Protein AF-A0A916VZV9-F1 (afdb_monomer_lite)

Radius of gyration: 23.31 Å; chains: 1; bounding box: 55×28×87 Å

Secondary structure (DSSP, 8-state):
--HHHHHHHHHHHHHHTT--HHHHHHHHH------HHHHHHHHHGGGTHHHHHT-HHHHHHHS-TT--EEEEEPPEEEEEE-TTS-EEEEEE--EEEEE--TTHHHHHHHHHHHSS-HHHHHHTT---GGGGS---------GGG-------

Foldseek 3Di:
DAQLVLLVLLVVQLVVQPQPVQCCCCVVVVDDDPDDSVSSVVCSPPVVVVSQLLDPSSLPSSPHQQDWDWDWAQWDWDFDQDPVRDTDIDIDHTDIDTDNDRCPSVVLSVVLVVDPHNSVVSVVSRPDVVVVPPPPPPDPPPPPPPPPPDDD

Structure (mmCIF, N/CA/C/O backbone):
data_AF-A0A916VZV9-F1
#
_entry.id   AF-A0A916VZV9-F1
#
loop_
_atom_site.group_PDB
_atom_site.id
_atom_site.type_symbol
_atom_site.label_atom_id
_atom_site.label_alt_id
_atom_site.label_comp_id
_atom_site.label_asym_id
_atom_site.label_entity_id
_atom_site.label_seq_id
_atom_site.pdbx_PDB_ins_code
_atom_site.Cartn_x
_atom_site.Cartn_y
_atom_site.Cartn_z
_atom_site.occupancy
_atom_site.B_iso_or_equiv
_atom_site.auth_seq_id
_atom_site.auth_comp_id
_atom_site.auth_asym_id
_atom_site.auth_atom_id
_atom_site.pdbx_PDB_model_num
ATOM 1 N N . MET A 1 1 ? -8.835 13.878 -4.879 1.00 79.94 1 MET A N 1
ATOM 2 C CA . MET A 1 1 ? -8.620 12.676 -4.053 1.00 79.94 1 MET A CA 1
ATOM 3 C C . MET A 1 1 ? -7.616 12.966 -2.951 1.00 79.94 1 MET A C 1
ATOM 5 O O . MET A 1 1 ? -6.454 13.233 -3.250 1.00 79.94 1 MET A O 1
ATOM 9 N N . THR A 1 2 ? -8.064 12.969 -1.698 1.00 91.38 2 THR A N 1
ATOM 10 C CA . THR A 1 2 ? -7.208 13.142 -0.516 1.00 91.38 2 THR A CA 1
ATOM 11 C C . THR A 1 2 ? -6.402 11.872 -0.216 1.00 91.38 2 THR A C 1
ATOM 13 O O . THR A 1 2 ? -6.688 10.792 -0.734 1.00 91.38 2 THR A O 1
ATOM 16 N N . ARG A 1 3 ? -5.377 11.969 0.645 1.00 92.31 3 ARG A N 1
ATOM 17 C CA . ARG A 1 3 ? -4.597 10.797 1.092 1.00 92.31 3 ARG A CA 1
ATOM 18 C C . ARG A 1 3 ? -5.475 9.752 1.784 1.00 92.31 3 ARG A C 1
ATOM 20 O O . ARG A 1 3 ? -5.259 8.559 1.600 1.00 92.31 3 ARG A O 1
ATOM 27 N N . LEU A 1 4 ? -6.436 10.209 2.586 1.00 94.69 4 LEU A N 1
ATOM 28 C CA . LEU A 1 4 ? -7.379 9.339 3.280 1.00 94.69 4 LEU A CA 1
ATOM 29 C C . LEU A 1 4 ? -8.267 8.593 2.282 1.00 94.69 4 LEU A C 1
ATOM 31 O O . LEU A 1 4 ? -8.342 7.371 2.356 1.00 94.69 4 LEU A O 1
ATOM 35 N N . GLU A 1 5 ? -8.865 9.305 1.325 1.00 93.00 5 GLU A N 1
ATOM 36 C CA . GLU A 1 5 ? -9.666 8.693 0.256 1.00 93.00 5 GLU A CA 1
ATOM 37 C C . GLU A 1 5 ? -8.848 7.670 -0.536 1.00 93.00 5 GLU A C 1
ATOM 39 O O . GLU A 1 5 ? -9.290 6.541 -0.732 1.00 93.00 5 GLU A O 1
ATOM 44 N N . LEU A 1 6 ? -7.616 8.026 -0.921 1.00 92.69 6 LEU A N 1
ATOM 45 C CA . LEU A 1 6 ? -6.711 7.110 -1.613 1.00 92.69 6 LEU A CA 1
ATOM 46 C C . LEU A 1 6 ? -6.469 5.840 -0.792 1.00 92.69 6 LEU A C 1
ATOM 48 O O . LEU A 1 6 ? -6.591 4.738 -1.315 1.00 92.69 6 LEU A O 1
ATOM 52 N N . LEU A 1 7 ? -6.157 5.973 0.498 1.00 95.00 7 LEU A N 1
ATOM 53 C CA . LEU A 1 7 ? -5.932 4.819 1.368 1.00 95.00 7 LEU A CA 1
ATOM 54 C C . LEU A 1 7 ? -7.185 3.967 1.536 1.00 95.00 7 LEU A C 1
ATOM 56 O O . LEU A 1 7 ? -7.080 2.746 1.540 1.00 95.00 7 LEU A O 1
ATOM 60 N N . GLN A 1 8 ? -8.360 4.581 1.649 1.00 95.00 8 GLN A N 1
ATOM 61 C CA . GLN A 1 8 ? -9.621 3.850 1.731 1.00 95.00 8 GLN A CA 1
ATOM 62 C C . GLN A 1 8 ? -9.879 3.031 0.464 1.00 95.00 8 GLN A C 1
ATOM 64 O O . GLN A 1 8 ? -10.248 1.863 0.580 1.00 95.00 8 GLN A O 1
ATOM 69 N N . LEU A 1 9 ? -9.617 3.593 -0.721 1.00 93.56 9 LEU A N 1
ATOM 70 C CA . LEU A 1 9 ? -9.727 2.872 -1.993 1.00 93.56 9 LEU A CA 1
ATOM 71 C C . LEU A 1 9 ? -8.718 1.720 -2.085 1.00 93.56 9 LEU A C 1
ATOM 73 O O . LEU A 1 9 ? -9.098 0.593 -2.393 1.00 93.56 9 LEU A O 1
ATOM 77 N N . LEU A 1 10 ? -7.451 1.977 -1.747 1.00 94.25 10 LEU A N 1
ATOM 78 C CA . LEU A 1 10 ? -6.389 0.965 -1.743 1.00 94.25 10 LEU A CA 1
ATOM 79 C C . LEU A 1 10 ? -6.705 -0.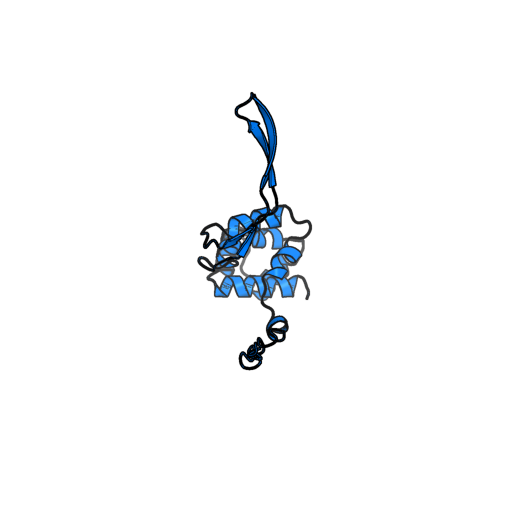197 -0.789 1.00 94.25 10 LEU A C 1
ATOM 81 O O . LEU A 1 10 ? -6.596 -1.365 -1.162 1.00 94.25 10 LEU A O 1
ATOM 85 N N . ILE A 1 11 ? -7.132 0.117 0.438 1.00 95.44 11 ILE A N 1
ATOM 86 C CA . ILE A 1 11 ? -7.558 -0.878 1.428 1.00 95.44 11 ILE A CA 1
ATOM 87 C C . ILE A 1 11 ? -8.800 -1.617 0.926 1.00 95.44 11 ILE A C 1
ATOM 89 O O . ILE A 1 11 ? -8.884 -2.827 1.099 1.00 95.44 11 ILE A O 1
ATOM 93 N N . GLY A 1 12 ? -9.752 -0.919 0.305 1.00 93.88 12 GLY A N 1
ATOM 94 C CA . GLY A 1 12 ? -10.950 -1.514 -0.285 1.00 93.88 12 GLY A CA 1
ATOM 95 C C . GLY A 1 12 ? -10.609 -2.591 -1.312 1.00 93.88 12 GLY A C 1
ATOM 96 O O . GLY A 1 12 ? -11.031 -3.734 -1.148 1.00 93.88 12 GLY A O 1
ATOM 97 N N . GLN A 1 13 ? -9.773 -2.257 -2.297 1.00 91.44 13 GLN A N 1
ATOM 98 C CA . GLN A 1 13 ? -9.308 -3.195 -3.322 1.00 91.44 13 GLN A CA 1
ATOM 99 C C . GLN A 1 13 ? -8.511 -4.368 -2.731 1.00 91.44 13 GLN A C 1
ATOM 101 O O . GLN A 1 13 ? -8.725 -5.523 -3.091 1.00 91.44 13 GLN A O 1
ATOM 106 N N . ALA A 1 14 ? -7.611 -4.114 -1.780 1.00 92.88 14 ALA A N 1
ATOM 107 C CA . ALA A 1 14 ? -6.883 -5.201 -1.129 1.00 92.88 14 ALA A CA 1
ATOM 108 C C . ALA A 1 14 ? -7.836 -6.121 -0.340 1.00 92.88 14 ALA A C 1
ATOM 110 O O . ALA A 1 14 ? -7.677 -7.340 -0.341 1.00 92.88 14 ALA A O 1
ATOM 111 N N . ARG A 1 15 ? -8.867 -5.563 0.313 1.00 93.81 15 ARG A N 1
ATOM 112 C CA . ARG A 1 15 ? -9.871 -6.335 1.063 1.00 93.81 15 ARG A CA 1
ATOM 113 C C . ARG A 1 15 ? -10.720 -7.220 0.159 1.00 93.81 15 ARG A C 1
ATOM 115 O O . ARG A 1 15 ? -10.991 -8.351 0.551 1.00 93.81 15 ARG A O 1
ATOM 122 N N . THR A 1 16 ? -11.106 -6.752 -1.031 1.00 91.44 16 THR A N 1
ATOM 123 C CA . THR A 1 16 ? -11.819 -7.597 -2.011 1.00 91.44 16 THR A CA 1
ATOM 124 C C . THR A 1 16 ? -10.972 -8.782 -2.474 1.00 91.44 16 THR A C 1
ATOM 126 O O . THR A 1 16 ? -11.519 -9.809 -2.857 1.00 91.44 16 THR A O 1
ATOM 129 N N . ASN A 1 17 ? -9.648 -8.671 -2.354 1.00 89.81 17 ASN A N 1
ATOM 130 C CA . ASN A 1 17 ? -8.684 -9.724 -2.663 1.00 89.81 17 ASN A CA 1
ATOM 131 C C . ASN A 1 17 ? -8.222 -10.524 -1.424 1.00 89.81 17 ASN A C 1
ATOM 133 O O . ASN A 1 17 ? -7.276 -11.302 -1.516 1.00 89.81 17 ASN A O 1
ATOM 137 N N . GLY A 1 18 ? -8.864 -10.349 -0.261 1.00 91.88 18 GLY A N 1
ATOM 138 C CA . GLY A 1 18 ? -8.593 -11.142 0.946 1.00 91.88 18 GLY A CA 1
ATOM 139 C C . GLY A 1 18 ? -7.688 -10.488 1.997 1.00 91.88 18 GLY A C 1
ATOM 140 O O . GLY A 1 18 ? -7.299 -11.147 2.958 1.00 91.88 18 GLY A O 1
ATOM 141 N N . PHE A 1 19 ? -7.359 -9.198 1.880 1.00 95.44 19 PHE A N 1
ATOM 142 C CA . PHE A 1 19 ? -6.583 -8.499 2.910 1.00 95.44 19 PHE A CA 1
ATOM 143 C C . PHE A 1 19 ? -7.359 -8.340 4.230 1.00 95.44 19 PHE A C 1
ATOM 145 O O . PHE A 1 19 ? -8.361 -7.623 4.312 1.00 95.44 19 PHE A O 1
ATOM 152 N N . GLU A 1 20 ? -6.852 -8.931 5.314 1.00 96.44 20 GLU A N 1
ATOM 153 C CA . GLU A 1 20 ? -7.454 -8.849 6.650 1.00 96.44 20 GLU A CA 1
ATOM 154 C C . GLU A 1 20 ? -7.016 -7.580 7.409 1.00 96.44 20 GLU A C 1
ATOM 156 O O . GLU A 1 20 ? -6.249 -7.639 8.372 1.00 96.44 20 GLU A O 1
ATOM 161 N N . PHE A 1 21 ? -7.527 -6.408 7.008 1.00 96.94 21 PHE A N 1
ATOM 162 C CA . PHE A 1 21 ? -7.052 -5.111 7.522 1.00 96.94 21 PHE A CA 1
ATOM 163 C C . PHE A 1 21 ? -7.051 -4.990 9.059 1.00 96.94 21 PHE A C 1
ATOM 165 O O . PHE A 1 21 ? -6.090 -4.485 9.632 1.00 96.94 21 PHE A O 1
ATOM 172 N N . ARG A 1 22 ? -8.082 -5.497 9.753 1.00 97.12 22 ARG A N 1
ATOM 173 C CA . ARG A 1 22 ? -8.140 -5.472 11.228 1.00 97.12 22 ARG A CA 1
ATOM 174 C C . ARG A 1 22 ? -7.016 -6.288 11.869 1.00 97.12 22 ARG A C 1
ATOM 176 O O . ARG A 1 22 ? -6.391 -5.829 12.826 1.00 97.12 22 ARG A O 1
ATOM 183 N N . LYS A 1 23 ? -6.782 -7.500 11.364 1.00 97.31 23 LYS A N 1
ATOM 184 C CA . LYS A 1 23 ? -5.752 -8.407 11.882 1.00 97.31 23 LYS A CA 1
ATOM 185 C C . LYS A 1 23 ? -4.364 -7.848 11.608 1.00 97.31 23 LYS A C 1
ATOM 187 O O . LYS A 1 23 ? -3.541 -7.814 12.514 1.00 97.31 23 LYS A O 1
ATOM 192 N N . TRP A 1 24 ? -4.146 -7.334 10.399 1.00 97.31 24 TRP A N 1
ATOM 193 C CA . TRP A 1 24 ? -2.920 -6.627 10.050 1.00 97.31 24 TRP A CA 1
ATOM 194 C C . TRP A 1 24 ? -2.679 -5.433 10.984 1.00 97.31 24 TRP A C 1
ATOM 196 O O . TRP A 1 24 ? -1.618 -5.332 11.589 1.00 97.31 24 TRP A O 1
ATOM 206 N N . TYR A 1 25 ? -3.678 -4.566 11.168 1.00 96.69 25 TYR A N 1
ATOM 207 C CA . TYR A 1 25 ? -3.539 -3.338 11.955 1.00 96.69 25 TYR A CA 1
ATOM 208 C C . TYR A 1 25 ? -3.180 -3.637 13.412 1.00 96.69 25 TYR A C 1
ATOM 210 O O . TYR A 1 25 ? -2.220 -3.092 13.950 1.00 96.69 25 TYR A O 1
ATOM 218 N N . THR A 1 26 ? -3.926 -4.544 14.040 1.00 96.62 26 THR A N 1
ATOM 219 C CA . THR A 1 26 ? -3.692 -4.932 15.439 1.00 96.62 26 THR A CA 1
ATOM 220 C C . THR A 1 26 ? -2.384 -5.705 15.611 1.00 96.62 26 THR A C 1
ATOM 222 O O . THR A 1 26 ? -1.638 -5.427 16.543 1.00 96.62 26 THR A O 1
ATOM 225 N N . GLY A 1 27 ? -2.063 -6.624 14.695 1.00 96.44 27 GLY A N 1
ATOM 226 C CA . GLY A 1 27 ? -0.868 -7.464 14.781 1.00 96.44 27 GLY A CA 1
ATOM 227 C C . GLY A 1 27 ? 0.440 -6.756 14.421 1.00 96.44 27 GLY A C 1
ATOM 228 O O . GLY A 1 27 ? 1.461 -7.029 15.042 1.00 96.44 27 GLY A O 1
ATOM 229 N N . LYS A 1 28 ? 0.437 -5.854 13.430 1.00 94.50 28 LYS A N 1
ATOM 230 C CA . LYS A 1 28 ? 1.654 -5.165 12.957 1.00 94.50 28 LYS A CA 1
ATOM 231 C C . LYS A 1 28 ? 1.907 -3.835 13.649 1.00 94.50 28 LYS A C 1
ATOM 233 O O . LYS A 1 28 ? 3.065 -3.478 13.829 1.00 94.50 28 LYS A O 1
ATOM 238 N N . LEU A 1 29 ? 0.857 -3.100 14.022 1.00 91.81 29 LEU A N 1
ATOM 239 C CA . LEU A 1 29 ? 1.018 -1.810 14.700 1.00 91.81 29 LEU A CA 1
ATOM 240 C C . LEU A 1 29 ? 0.918 -1.929 16.222 1.00 91.81 29 LEU A C 1
ATOM 242 O O . LEU A 1 29 ? 1.301 -0.995 16.918 1.00 91.81 29 LEU A O 1
ATOM 246 N N . GLY A 1 30 ? 0.377 -3.036 16.748 1.00 91.44 30 GLY A N 1
ATOM 247 C CA . GLY A 1 30 ? 0.151 -3.204 18.188 1.00 91.44 30 GLY A CA 1
ATOM 248 C C . GLY A 1 30 ? -0.876 -2.223 18.766 1.00 91.44 30 GLY A C 1
ATOM 249 O O . GLY A 1 30 ? -0.942 -2.035 19.976 1.00 91.44 30 GLY A O 1
ATOM 250 N N . LEU A 1 31 ? -1.664 -1.568 17.909 1.00 90.38 31 LEU A N 1
ATOM 251 C CA . LEU A 1 31 ? -2.660 -0.578 18.304 1.00 90.38 31 LEU A CA 1
ATOM 252 C C . LEU A 1 31 ? -4.031 -1.235 18.479 1.00 90.38 31 LEU A C 1
ATOM 254 O O . LEU A 1 31 ? -4.407 -2.137 17.725 1.00 90.38 31 LEU A O 1
ATOM 258 N N . ALA A 1 32 ? -4.814 -0.729 19.433 1.00 95.00 32 ALA A N 1
ATOM 259 C CA . ALA A 1 32 ? -6.218 -1.101 19.566 1.00 95.00 32 ALA A CA 1
ATOM 260 C C . ALA A 1 32 ? -6.979 -0.777 18.272 1.00 95.00 32 ALA A C 1
ATOM 262 O O . ALA A 1 32 ? -6.702 0.229 17.621 1.00 95.00 32 ALA A O 1
ATOM 263 N N . TRP A 1 33 ? -7.934 -1.629 17.895 1.00 96.88 33 TRP A N 1
ATOM 264 C CA . TRP A 1 33 ? -8.708 -1.464 16.665 1.00 96.88 33 TRP A CA 1
ATOM 265 C C . TRP A 1 33 ? -9.796 -0.387 16.830 1.00 96.88 33 TRP A C 1
ATOM 267 O O . TRP A 1 33 ? -10.773 -0.647 17.533 1.00 96.88 33 TRP A O 1
ATOM 277 N N . PRO A 1 34 ? -9.698 0.775 16.154 1.00 95.25 34 PRO A N 1
ATOM 278 C CA . PRO A 1 34 ? -10.663 1.866 16.303 1.00 95.25 34 PRO A CA 1
ATOM 279 C C . PRO A 1 34 ? -11.804 1.802 15.267 1.00 95.25 34 PRO A C 1
ATOM 281 O O . PRO A 1 34 ? -12.633 2.699 15.188 1.00 95.25 34 PRO A O 1
ATOM 284 N N . GLY A 1 35 ? -11.838 0.764 14.425 1.00 96.81 35 GLY A N 1
ATOM 285 C CA . GLY A 1 35 ? -12.699 0.701 13.242 1.00 96.81 35 GLY A CA 1
ATOM 286 C C . GLY A 1 35 ? -11.971 1.115 11.960 1.00 96.81 35 GLY A C 1
ATOM 287 O O . GLY A 1 35 ? -10.959 1.811 11.990 1.00 96.81 35 GLY A O 1
ATOM 288 N N . ALA A 1 36 ? -12.477 0.665 10.808 1.00 94.62 36 ALA A N 1
ATOM 289 C CA . ALA A 1 36 ? -11.751 0.760 9.537 1.00 94.62 36 ALA A CA 1
ATOM 290 C C . ALA A 1 36 ? -11.514 2.207 9.075 1.00 94.62 36 ALA A C 1
ATOM 292 O O . ALA A 1 36 ? -10.411 2.539 8.645 1.00 94.62 36 ALA A O 1
ATOM 293 N N . VAL A 1 37 ? -12.527 3.070 9.196 1.00 94.94 37 VAL A N 1
ATOM 294 C CA . VAL A 1 37 ? -12.443 4.479 8.779 1.00 94.94 37 VAL A CA 1
ATOM 295 C C . VAL A 1 37 ? -11.419 5.231 9.627 1.00 94.94 37 VAL A C 1
ATOM 297 O O . VAL A 1 37 ? -10.543 5.903 9.086 1.00 94.94 37 VAL A O 1
ATOM 300 N N . GLN A 1 38 ? -11.480 5.067 10.950 1.00 95.62 38 GLN A N 1
ATOM 301 C CA . GLN A 1 38 ? -10.566 5.743 11.864 1.00 95.62 38 GLN A CA 1
ATOM 302 C C . GLN A 1 38 ? -9.143 5.177 11.776 1.00 95.62 38 GLN A C 1
ATOM 304 O O . GLN A 1 38 ? -8.185 5.943 11.793 1.00 95.62 38 GLN A O 1
ATOM 309 N N . ALA A 1 39 ? -8.985 3.865 11.582 1.00 95.75 39 ALA A N 1
ATOM 310 C CA . ALA A 1 39 ? -7.686 3.249 11.316 1.00 95.75 39 ALA A CA 1
ATOM 311 C C . ALA A 1 39 ? -7.047 3.809 10.034 1.00 95.75 39 ALA A C 1
ATOM 313 O O . ALA A 1 39 ? -5.866 4.152 10.034 1.00 95.75 39 ALA A O 1
ATOM 314 N N . ALA A 1 40 ? -7.823 3.967 8.955 1.00 95.56 40 ALA A N 1
ATOM 315 C CA . ALA A 1 40 ? -7.343 4.589 7.721 1.00 95.56 40 ALA A CA 1
ATOM 316 C C . ALA A 1 40 ? -6.961 6.067 7.928 1.00 95.56 40 ALA A C 1
ATOM 318 O O . ALA A 1 40 ? -5.933 6.508 7.415 1.00 95.56 40 ALA A O 1
ATOM 319 N N . ALA A 1 41 ? -7.732 6.818 8.722 1.00 95.19 41 ALA A N 1
ATOM 320 C CA . ALA A 1 41 ? -7.404 8.199 9.085 1.00 95.19 41 ALA A CA 1
ATOM 321 C C . ALA A 1 41 ? -6.088 8.296 9.874 1.00 95.19 41 ALA A C 1
ATOM 323 O O . ALA A 1 41 ? -5.236 9.125 9.553 1.00 95.19 41 ALA A O 1
ATOM 324 N N . LEU A 1 42 ? -5.875 7.398 10.841 1.00 94.62 42 LEU A N 1
ATOM 325 C CA . LEU A 1 42 ? -4.627 7.316 11.605 1.00 94.62 42 LEU A CA 1
ATOM 326 C C . LEU A 1 42 ? -3.428 6.959 10.718 1.00 94.62 42 LEU A C 1
ATOM 328 O O . LEU A 1 42 ? -2.346 7.506 10.910 1.00 94.62 42 LEU A O 1
ATOM 332 N N . LEU A 1 43 ? -3.613 6.089 9.721 1.00 94.44 43 LEU A N 1
ATOM 333 C CA . LEU A 1 43 ? -2.574 5.776 8.735 1.00 94.44 43 LEU A CA 1
ATOM 334 C C . LEU A 1 43 ? -2.274 6.957 7.801 1.00 94.44 43 LEU A C 1
ATOM 336 O O . LEU A 1 43 ? -1.121 7.177 7.429 1.00 94.44 43 LEU A O 1
ATOM 340 N N . ALA A 1 44 ? -3.292 7.725 7.413 1.00 94.12 44 ALA A N 1
ATOM 341 C CA . ALA A 1 44 ? -3.115 8.918 6.590 1.00 94.12 44 ALA A CA 1
ATOM 342 C C . ALA A 1 44 ? -2.324 10.017 7.328 1.00 94.12 44 ALA A C 1
ATOM 344 O O . ALA A 1 44 ? -1.583 10.781 6.691 1.00 94.12 44 ALA A O 1
ATOM 345 N N . GLY A 1 45 ? -2.464 10.084 8.654 1.00 88.19 45 GLY A N 1
ATOM 346 C CA . GLY A 1 45 ? -1.696 10.960 9.536 1.00 88.19 45 GLY A CA 1
ATOM 347 C C . GLY A 1 45 ? -0.211 10.592 9.601 1.00 88.19 45 GLY A C 1
ATOM 348 O O . GLY A 1 45 ? 0.166 9.438 9.408 1.00 88.19 45 GLY A O 1
ATOM 349 N N . GLU A 1 46 ? 0.644 11.595 9.832 1.00 78.25 46 GLU A N 1
ATOM 350 C CA . GLU A 1 46 ? 2.086 11.453 10.143 1.00 78.25 46 GLU A CA 1
ATOM 351 C C . GLU A 1 46 ? 2.880 10.479 9.252 1.00 78.25 46 GLU A C 1
ATOM 353 O O . GLU A 1 46 ? 3.903 9.939 9.656 1.00 78.25 46 GLU A O 1
ATOM 358 N N . ARG A 1 47 ? 2.419 10.242 8.018 1.00 83.25 47 ARG A N 1
ATOM 359 C CA . ARG A 1 47 ? 3.015 9.277 7.085 1.00 83.25 47 ARG A CA 1
ATOM 360 C C . ARG A 1 47 ? 3.001 7.813 7.568 1.00 83.25 47 ARG A C 1
ATOM 362 O O . ARG A 1 47 ? 3.721 6.983 7.024 1.00 83.25 47 ARG A O 1
ATOM 369 N N . ARG A 1 48 ? 2.141 7.431 8.517 1.00 90.88 48 ARG A N 1
ATOM 370 C CA . ARG A 1 48 ? 2.067 6.039 9.011 1.00 90.88 48 ARG A CA 1
ATOM 371 C C . ARG A 1 48 ? 1.662 5.033 7.930 1.00 90.88 48 ARG A C 1
ATOM 373 O O . ARG A 1 48 ? 1.975 3.851 8.048 1.00 90.88 48 ARG A O 1
ATOM 380 N N . TYR A 1 49 ? 1.047 5.492 6.843 1.00 94.12 49 TYR A N 1
ATOM 381 C CA . TYR A 1 49 ? 0.683 4.684 5.681 1.00 94.12 49 TYR A CA 1
ATOM 382 C C . TYR A 1 49 ? 1.849 3.917 5.047 1.00 94.12 49 TYR A C 1
ATOM 384 O O . TYR A 1 49 ? 1.594 2.884 4.433 1.00 94.12 49 TYR A O 1
ATOM 392 N N . TYR A 1 50 ? 3.105 4.364 5.205 1.00 95.19 50 TYR A N 1
ATOM 393 C CA . TYR A 1 50 ? 4.275 3.622 4.716 1.00 95.19 50 TYR A CA 1
ATOM 394 C C . TYR A 1 50 ? 4.309 2.191 5.270 1.00 95.19 50 TYR A C 1
ATOM 396 O O . TYR A 1 50 ? 4.591 1.257 4.526 1.00 95.19 50 TYR A O 1
ATOM 404 N N . SER A 1 51 ? 3.931 2.009 6.541 1.00 94.88 51 SER A N 1
ATOM 405 C CA . SER A 1 51 ? 3.852 0.684 7.171 1.00 94.88 51 SER A CA 1
ATOM 406 C C . SER A 1 51 ? 2.867 -0.250 6.463 1.00 94.88 51 SER A C 1
ATOM 408 O O . SER A 1 51 ? 3.145 -1.437 6.312 1.00 94.88 51 SER A O 1
ATOM 410 N N . LEU A 1 52 ? 1.737 0.287 5.990 1.00 96.12 52 LEU A N 1
ATOM 411 C CA . LEU A 1 52 ? 0.721 -0.470 5.267 1.00 96.12 52 LEU A CA 1
ATOM 412 C C . LEU A 1 52 ? 1.199 -0.823 3.863 1.00 96.12 52 LEU A C 1
ATOM 414 O O . LEU A 1 52 ? 1.249 -2.000 3.510 1.00 96.12 52 LEU A O 1
ATOM 418 N N . VAL A 1 53 ? 1.555 0.194 3.076 1.00 95.56 53 VAL A N 1
ATOM 419 C CA . VAL A 1 53 ? 1.795 0.030 1.636 1.00 95.56 53 VAL A CA 1
ATOM 420 C C . VAL A 1 53 ? 3.043 -0.799 1.330 1.00 95.56 53 VAL A C 1
ATOM 422 O O . VAL A 1 53 ? 3.095 -1.439 0.287 1.00 95.56 53 VAL A O 1
ATOM 425 N N . PHE A 1 54 ? 4.017 -0.832 2.246 1.00 96.06 54 PHE A N 1
ATOM 426 C CA . PHE A 1 54 ? 5.203 -1.686 2.135 1.00 96.06 54 PHE A CA 1
ATOM 427 C C . PHE A 1 54 ? 5.063 -3.041 2.839 1.00 96.06 54 PHE A C 1
ATOM 429 O O . PHE A 1 54 ? 5.994 -3.846 2.805 1.00 96.06 54 PHE A O 1
ATOM 436 N N . SER A 1 55 ? 3.919 -3.339 3.462 1.00 95.69 55 SER A N 1
ATOM 437 C CA . SER A 1 55 ? 3.710 -4.665 4.039 1.00 95.69 55 SER A CA 1
ATOM 438 C C . SER A 1 55 ? 3.462 -5.703 2.945 1.00 95.69 55 SER A C 1
ATOM 440 O O . SER A 1 55 ? 2.682 -5.484 2.018 1.00 95.69 55 SER A O 1
ATOM 442 N N . HIS A 1 56 ? 4.115 -6.860 3.065 1.00 94.06 56 HIS A N 1
ATOM 443 C CA . HIS A 1 56 ? 3.972 -7.942 2.088 1.00 94.06 56 HIS A CA 1
ATOM 444 C C . HIS A 1 56 ? 2.532 -8.457 2.027 1.00 94.06 56 HIS A C 1
ATOM 446 O O . HIS A 1 56 ? 2.015 -8.698 0.946 1.00 94.06 56 HIS A O 1
ATOM 452 N N . GLU A 1 57 ? 1.874 -8.563 3.183 1.00 93.81 57 GLU A N 1
ATOM 453 C CA . GLU A 1 57 ? 0.483 -9.012 3.310 1.00 93.81 57 GLU A CA 1
ATOM 454 C C . GLU A 1 57 ? -0.475 -8.087 2.540 1.00 93.81 57 GLU A C 1
ATOM 456 O O . GLU A 1 57 ? -1.357 -8.562 1.827 1.00 93.81 57 GLU A O 1
ATOM 461 N N . PHE A 1 58 ? -0.275 -6.765 2.630 1.00 95.56 58 PHE A N 1
ATOM 462 C CA . PHE A 1 58 ? -1.037 -5.806 1.832 1.00 95.56 58 PHE A CA 1
ATOM 463 C C . PHE A 1 58 ? -0.690 -5.913 0.347 1.00 95.56 58 PHE A C 1
ATOM 465 O O . PHE A 1 58 ? -1.594 -5.990 -0.474 1.00 95.56 58 PHE A O 1
ATOM 472 N N . ALA A 1 59 ? 0.597 -5.944 -0.005 1.00 93.56 59 ALA A N 1
ATOM 473 C CA . ALA A 1 59 ? 1.055 -6.003 -1.391 1.00 93.56 59 ALA A CA 1
ATOM 474 C C . ALA A 1 59 ? 0.514 -7.241 -2.129 1.00 93.56 59 ALA A C 1
ATOM 476 O O . ALA A 1 59 ? -0.046 -7.123 -3.216 1.00 93.56 59 ALA A O 1
ATOM 477 N N . GLN A 1 60 ? 0.629 -8.419 -1.515 1.00 90.44 60 GLN A N 1
ATOM 478 C CA . G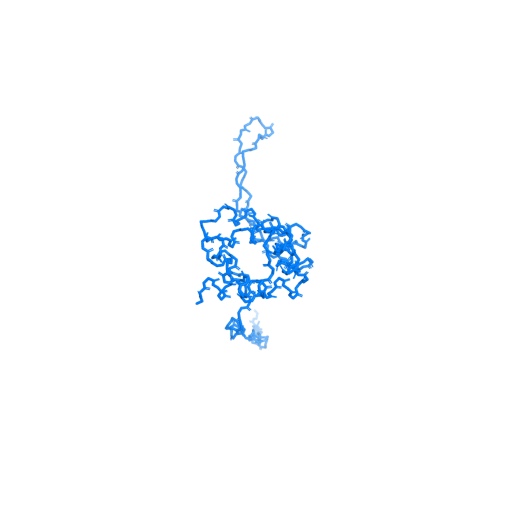LN A 1 60 ? 0.128 -9.682 -2.062 1.00 90.44 60 GLN A CA 1
ATOM 479 C C . GLN A 1 60 ? -1.380 -9.664 -2.301 1.00 90.44 60 GLN A C 1
ATOM 481 O O . GLN A 1 60 ? -1.850 -10.230 -3.280 1.00 90.44 60 GLN A O 1
ATOM 486 N N . ALA A 1 61 ? -2.142 -9.026 -1.414 1.00 91.31 61 ALA A N 1
ATOM 487 C CA . ALA A 1 61 ? -3.578 -8.899 -1.597 1.00 91.31 61 ALA A CA 1
ATOM 488 C C . ALA A 1 61 ? -3.927 -7.797 -2.609 1.00 91.31 61 ALA A C 1
ATOM 490 O O . ALA A 1 61 ? -4.833 -7.960 -3.415 1.00 91.31 61 ALA A O 1
ATOM 491 N N . PHE A 1 62 ? -3.220 -6.668 -2.612 1.00 91.44 62 PHE A N 1
ATOM 492 C CA . PHE A 1 62 ? -3.522 -5.547 -3.499 1.00 91.44 62 PHE A CA 1
ATOM 493 C C . PHE A 1 62 ? -3.329 -5.908 -4.980 1.00 91.44 62 PHE A C 1
ATOM 495 O O . PHE A 1 62 ? -4.223 -5.656 -5.792 1.00 91.44 62 PHE A O 1
ATOM 502 N N . TRP A 1 63 ? -2.211 -6.556 -5.321 1.00 86.44 63 TRP A N 1
ATOM 503 C CA . TRP A 1 63 ? -1.979 -7.126 -6.650 1.00 86.44 63 TRP A CA 1
ATOM 504 C C . TRP A 1 63 ? -2.425 -8.585 -6.654 1.00 86.44 63 TRP A C 1
ATOM 506 O O . TRP A 1 63 ? -1.696 -9.456 -6.183 1.00 86.44 63 TRP A O 1
ATOM 516 N N . LYS A 1 64 ? -3.636 -8.836 -7.164 1.00 72.88 64 LYS A N 1
ATOM 517 C CA . LYS A 1 64 ? -4.295 -10.145 -7.140 1.00 72.88 64 LYS A CA 1
ATOM 518 C C . LYS A 1 64 ? -3.344 -11.274 -7.586 1.00 72.88 64 LYS A C 1
ATOM 520 O O . LYS A 1 64 ? -2.801 -11.214 -8.694 1.00 72.88 64 LYS A O 1
ATOM 525 N N . PRO A 1 65 ? -3.182 -12.340 -6.784 1.00 57.38 65 PRO A N 1
ATOM 526 C CA . PRO A 1 65 ? -2.451 -13.526 -7.209 1.00 57.38 65 PRO A CA 1
ATOM 527 C C . PRO A 1 65 ? -3.109 -14.143 -8.453 1.00 57.38 65 PRO A C 1
ATOM 529 O O . PRO A 1 65 ? -4.301 -14.450 -8.440 1.00 57.38 65 PRO A O 1
ATOM 532 N N . GLY A 1 66 ? -2.339 -14.316 -9.531 1.00 53.78 66 GLY A N 1
ATOM 533 C CA . GLY A 1 66 ? -2.792 -14.985 -10.758 1.00 53.78 66 GLY A CA 1
ATOM 534 C C . GLY A 1 66 ? -3.395 -14.087 -11.846 1.00 53.78 66 GLY A C 1
ATOM 535 O O . GLY A 1 66 ? -3.828 -14.615 -12.865 1.00 53.78 66 GLY A O 1
ATOM 536 N N . GLU A 1 67 ? -3.419 -12.762 -11.678 1.00 60.34 67 GLU A N 1
ATOM 537 C CA . GLU A 1 67 ? -3.793 -11.845 -12.766 1.00 60.34 67 GLU A CA 1
ATOM 538 C C . GLU A 1 67 ? -2.606 -11.629 -13.726 1.00 60.34 67 GLU A C 1
ATOM 540 O O . GLU A 1 67 ? -1.458 -11.454 -13.299 1.00 60.34 67 GLU A O 1
ATOM 545 N N . ASP A 1 68 ? -2.862 -11.681 -15.037 1.00 51.59 68 ASP A N 1
ATOM 546 C CA . ASP A 1 68 ? -1.830 -11.474 -16.051 1.00 51.59 68 ASP A CA 1
ATOM 547 C C . ASP A 1 68 ? -1.425 -10.000 -16.094 1.00 51.59 68 ASP A C 1
ATOM 549 O O . ASP A 1 68 ? -2.193 -9.133 -16.510 1.00 51.59 68 ASP A O 1
ATOM 553 N N . MET A 1 69 ? -0.179 -9.711 -15.720 1.00 56.03 69 MET A N 1
ATOM 554 C CA . MET A 1 69 ? 0.403 -8.392 -15.932 1.00 56.03 69 MET A CA 1
ATOM 555 C C . MET A 1 69 ? 1.259 -8.335 -17.194 1.00 56.03 69 MET A C 1
ATOM 557 O O . MET A 1 69 ? 2.069 -9.219 -17.503 1.00 56.03 69 MET A O 1
ATOM 561 N N . VAL A 1 70 ? 1.071 -7.231 -17.916 1.00 55.00 70 VAL A N 1
ATOM 562 C CA . VAL A 1 70 ? 1.842 -6.840 -19.089 1.00 55.00 70 VAL A CA 1
ATOM 563 C C . VAL A 1 70 ? 3.014 -5.983 -18.611 1.00 55.00 70 VAL A C 1
ATOM 565 O O . VAL A 1 70 ? 2.828 -4.852 -18.174 1.00 55.00 70 VAL A O 1
ATOM 568 N N . PHE A 1 71 ? 4.231 -6.521 -18.671 1.00 51.47 71 PHE A N 1
ATOM 569 C CA . PHE A 1 71 ? 5.446 -5.792 -18.306 1.00 51.47 71 PHE A CA 1
ATOM 570 C C . PHE A 1 71 ? 6.099 -5.209 -19.552 1.00 51.47 71 PHE A C 1
ATOM 572 O O . PHE A 1 71 ? 6.378 -5.949 -20.495 1.00 51.47 71 PHE A O 1
ATOM 579 N N . GLN A 1 72 ? 6.431 -3.921 -19.538 1.00 47.47 72 GLN A N 1
ATOM 580 C CA . GLN A 1 72 ? 7.329 -3.345 -20.532 1.00 47.47 72 GLN A CA 1
ATOM 581 C C . GLN A 1 72 ? 8.764 -3.471 -20.012 1.00 47.47 72 GLN A C 1
ATOM 583 O O . GLN A 1 72 ? 9.173 -2.758 -19.099 1.00 47.47 72 GLN A O 1
ATOM 588 N N . VAL A 1 73 ? 9.528 -4.421 -20.554 1.00 56.28 73 VAL A N 1
ATOM 589 C CA . VAL A 1 73 ? 10.953 -4.547 -20.2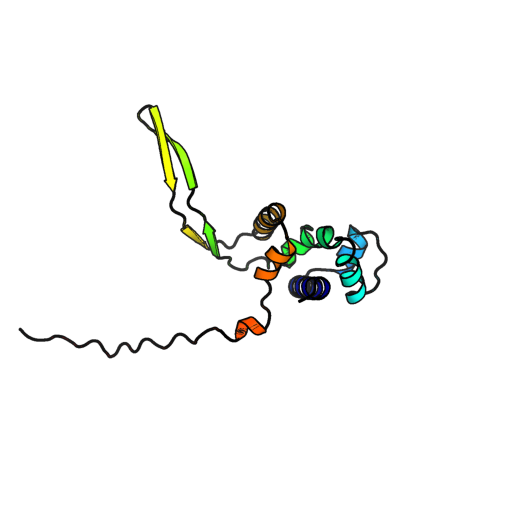30 1.00 56.28 73 VAL A CA 1
ATOM 590 C C . VAL A 1 73 ? 11.688 -3.445 -20.995 1.00 56.28 73 VAL A C 1
ATOM 592 O O . VAL A 1 73 ? 11.583 -3.424 -22.223 1.00 56.28 73 VAL A O 1
ATOM 595 N N . PRO A 1 74 ? 12.408 -2.522 -20.330 1.00 57.34 74 PRO A N 1
ATOM 596 C CA . PRO A 1 74 ? 13.126 -1.460 -21.020 1.00 57.34 74 PRO A CA 1
ATOM 597 C C . PRO A 1 74 ? 14.311 -2.024 -21.806 1.00 57.34 74 PRO A C 1
ATOM 599 O O . PRO A 1 74 ? 14.823 -3.108 -21.517 1.00 57.34 74 PRO A O 1
ATOM 602 N N . THR A 1 75 ? 14.770 -1.267 -22.800 1.00 66.00 75 THR A N 1
ATOM 603 C CA . THR A 1 75 ? 16.004 -1.584 -23.521 1.00 66.00 75 THR A CA 1
ATOM 604 C C . THR A 1 75 ? 17.171 -1.603 -22.536 1.00 66.00 75 THR A C 1
ATOM 606 O O . THR A 1 75 ? 17.398 -0.627 -21.826 1.00 66.00 75 THR A O 1
ATOM 609 N N . GLN A 1 76 ? 17.911 -2.709 -22.487 1.00 69.06 76 GLN A N 1
ATOM 610 C CA . GLN A 1 76 ? 19.069 -2.864 -21.604 1.00 69.06 76 GLN A CA 1
ATOM 611 C C . GLN A 1 76 ? 20.327 -3.105 -22.434 1.00 69.06 76 GLN A C 1
ATOM 613 O O . GLN A 1 76 ? 20.321 -3.906 -23.372 1.00 69.06 76 GLN A O 1
ATOM 618 N N . SER A 1 77 ? 21.412 -2.417 -22.085 1.00 70.56 77 SER A N 1
ATO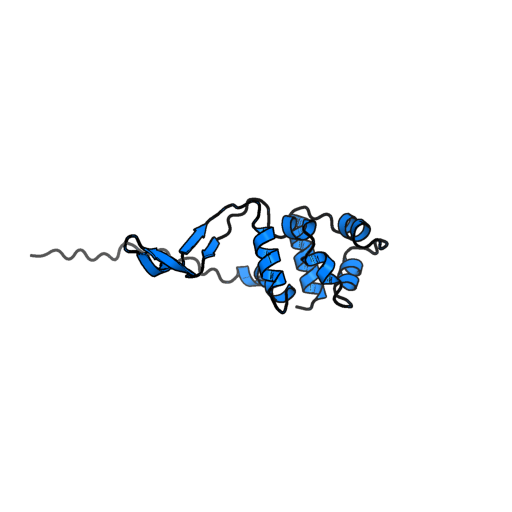M 619 C CA . SER A 1 77 ? 22.727 -2.581 -22.701 1.00 70.56 77 SER A CA 1
ATOM 620 C C . SER A 1 77 ? 23.693 -3.225 -21.717 1.00 70.56 77 SER A C 1
ATOM 622 O O . SER A 1 77 ? 23.875 -2.718 -20.612 1.00 70.56 77 SER A O 1
ATOM 624 N N . PHE A 1 78 ? 24.341 -4.310 -22.129 1.00 79.06 78 PHE A N 1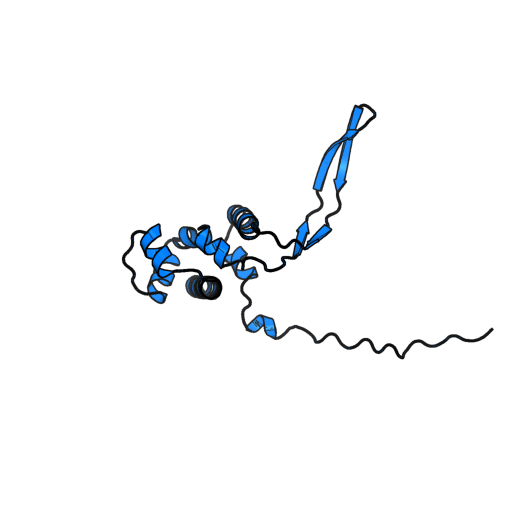
ATOM 625 C CA . PHE A 1 78 ? 25.335 -5.006 -21.313 1.00 79.06 78 PHE A CA 1
ATOM 626 C C . PHE A 1 78 ? 26.639 -5.147 -22.080 1.00 79.06 78 PHE A C 1
ATOM 628 O O . PHE A 1 78 ? 26.631 -5.391 -23.286 1.00 79.06 78 PHE A O 1
ATOM 635 N N . GLN A 1 79 ? 27.760 -5.055 -21.374 1.00 80.25 79 GLN A N 1
ATOM 636 C CA . GLN A 1 79 ? 29.059 -5.383 -21.945 1.00 80.25 79 GLN A CA 1
ATOM 637 C C . GLN A 1 79 ? 29.231 -6.902 -21.953 1.00 80.25 79 GLN A C 1
ATOM 639 O O . GLN A 1 79 ? 29.138 -7.558 -20.915 1.00 80.25 79 GLN A O 1
ATOM 644 N N . ARG A 1 80 ? 29.463 -7.476 -23.132 1.00 76.94 80 ARG A N 1
ATOM 645 C CA . ARG A 1 80 ? 29.753 -8.898 -23.304 1.00 76.94 80 ARG A CA 1
ATOM 646 C C . ARG A 1 80 ? 31.127 -9.049 -23.930 1.00 76.94 80 ARG A C 1
ATOM 648 O O . ARG A 1 80 ? 31.428 -8.420 -24.941 1.00 76.94 80 ARG A O 1
ATOM 655 N N . ARG A 1 81 ? 31.932 -9.942 -23.356 1.00 77.12 81 ARG A N 1
ATOM 656 C CA . ARG A 1 81 ? 33.180 -10.373 -23.978 1.00 77.12 81 ARG A CA 1
ATOM 657 C C . ARG A 1 81 ? 32.851 -11.259 -25.177 1.00 77.12 81 ARG A C 1
ATOM 659 O O . ARG A 1 81 ? 32.197 -12.295 -25.030 1.00 77.12 81 ARG A O 1
ATOM 666 N N . MET A 1 82 ? 33.215 -10.790 -26.358 1.00 76.19 82 MET A N 1
ATOM 667 C CA . MET A 1 82 ? 32.981 -11.469 -27.622 1.00 76.19 82 MET A CA 1
ATOM 668 C C . MET A 1 82 ? 34.001 -12.597 -27.808 1.00 76.19 82 MET A C 1
ATOM 670 O O . MET A 1 82 ? 34.982 -12.713 -27.070 1.00 76.19 82 MET A O 1
ATOM 674 N N . ARG A 1 83 ? 33.746 -13.476 -28.781 1.00 75.44 83 ARG A N 1
ATOM 675 C CA . ARG A 1 83 ? 34.583 -14.660 -29.040 1.00 75.44 83 ARG A CA 1
ATOM 676 C C . ARG A 1 83 ? 36.017 -14.300 -29.465 1.00 75.44 83 ARG A C 1
ATOM 678 O O . ARG A 1 83 ? 36.909 -15.123 -29.316 1.00 75.44 83 ARG A O 1
ATOM 685 N N . ASP A 1 84 ? 36.223 -13.079 -29.948 1.00 78.81 84 ASP A N 1
ATOM 686 C CA . ASP A 1 84 ? 37.510 -12.491 -30.338 1.00 78.81 84 ASP A CA 1
ATOM 687 C C . ASP A 1 84 ? 38.274 -11.830 -29.168 1.00 78.81 84 ASP A C 1
ATOM 689 O O . ASP A 1 84 ? 39.354 -11.281 -29.362 1.00 78.81 84 ASP A O 1
ATOM 693 N N . GLY A 1 85 ? 37.732 -11.873 -27.945 1.00 73.19 85 GLY A N 1
ATOM 694 C CA . GLY A 1 85 ? 38.338 -11.274 -26.755 1.00 73.19 85 GLY A CA 1
ATOM 695 C C . GLY A 1 85 ? 38.010 -9.792 -26.539 1.00 73.19 85 GLY A C 1
ATOM 696 O O . GLY A 1 85 ? 38.311 -9.277 -25.456 1.00 73.19 85 GLY A O 1
ATOM 697 N N . SER A 1 86 ? 37.345 -9.132 -27.494 1.00 78.81 86 SER A N 1
ATOM 698 C CA . SER A 1 86 ? 36.895 -7.742 -27.377 1.00 78.81 86 SER A CA 1
ATOM 699 C C . SER A 1 86 ? 35.692 -7.604 -26.434 1.00 78.81 86 SER A C 1
ATOM 701 O O . SER A 1 86 ? 34.942 -8.556 -26.197 1.00 78.81 86 SER A O 1
ATOM 703 N N . ILE A 1 87 ? 35.502 -6.415 -25.855 1.00 78.94 87 ILE A N 1
ATOM 704 C CA . ILE A 1 87 ? 34.327 -6.092 -25.035 1.00 78.94 87 ILE A CA 1
ATOM 705 C C . ILE A 1 87 ? 33.346 -5.322 -25.919 1.00 78.94 87 ILE A C 1
ATOM 707 O O . ILE A 1 87 ? 33.568 -4.156 -26.229 1.00 78.94 87 ILE A O 1
ATOM 711 N N . GLY A 1 88 ? 32.266 -5.984 -26.333 1.00 77.38 88 GLY A N 1
ATOM 712 C CA . GLY A 1 88 ? 31.206 -5.383 -27.138 1.00 77.38 88 GLY A CA 1
ATOM 713 C C . GLY A 1 88 ? 29.986 -5.027 -26.293 1.00 77.38 88 GLY A C 1
ATOM 714 O O . GLY A 1 88 ? 29.592 -5.783 -25.402 1.00 77.38 88 GLY A O 1
ATOM 715 N N . THR A 1 89 ? 29.346 -3.898 -26.587 1.00 78.38 89 THR A N 1
ATOM 716 C CA . THR A 1 89 ? 28.071 -3.524 -25.961 1.00 78.38 89 THR A CA 1
ATOM 717 C C . THR A 1 89 ? 26.919 -4.196 -26.704 1.00 78.38 89 THR A C 1
ATOM 719 O O . THR A 1 89 ? 26.643 -3.886 -27.860 1.00 78.38 89 THR A O 1
ATOM 722 N N . VAL A 1 90 ? 26.223 -5.119 -26.041 1.00 78.94 90 VAL A N 1
ATOM 723 C CA . VAL A 1 90 ? 25.025 -5.782 -26.566 1.00 78.94 90 VAL A CA 1
ATOM 724 C C . VAL A 1 90 ? 23.797 -5.021 -26.089 1.00 78.94 90 VAL A C 1
ATOM 726 O O . VAL A 1 90 ? 23.491 -5.016 -24.896 1.00 78.94 90 VAL A O 1
ATOM 729 N N . VAL A 1 91 ? 23.075 -4.407 -27.026 1.00 70.31 91 VAL A N 1
ATOM 730 C CA . VAL A 1 91 ? 21.799 -3.732 -26.765 1.00 70.31 91 VAL A CA 1
ATOM 731 C C . VAL A 1 91 ? 20.660 -4.720 -26.992 1.00 70.31 91 VAL A C 1
ATOM 733 O O . VAL A 1 91 ? 20.451 -5.206 -28.102 1.00 70.31 91 VAL A O 1
ATOM 736 N N . ARG A 1 92 ? 19.900 -5.025 -25.941 1.00 74.12 92 ARG A N 1
ATOM 737 C CA . ARG A 1 92 ? 18.650 -5.783 -26.041 1.00 74.12 92 ARG A CA 1
ATOM 738 C C . ARG A 1 92 ? 17.490 -4.806 -26.105 1.00 74.12 92 ARG A C 1
ATOM 740 O O . ARG A 1 92 ? 17.259 -4.092 -25.133 1.00 74.12 92 ARG A O 1
ATOM 747 N N . LYS A 1 93 ? 16.774 -4.785 -27.234 1.00 68.75 93 LYS A N 1
ATOM 748 C CA . LYS A 1 93 ? 15.559 -3.976 -27.405 1.00 68.75 93 LYS A CA 1
ATOM 749 C C . LYS A 1 93 ? 14.530 -4.338 -26.335 1.00 68.75 93 LYS A C 1
ATOM 751 O O . LYS A 1 93 ? 14.357 -5.515 -26.014 1.00 68.75 93 LYS A O 1
ATOM 756 N N . GLY A 1 94 ? 13.869 -3.317 -25.800 1.00 59.09 94 GLY A N 1
ATOM 757 C CA . GLY A 1 94 ? 12.758 -3.504 -24.883 1.00 59.09 94 GLY A CA 1
ATOM 758 C C . GLY A 1 94 ? 11.644 -4.322 -25.526 1.00 59.09 94 GLY A C 1
ATOM 759 O O . GLY A 1 94 ? 11.388 -4.207 -26.725 1.00 59.09 94 GLY A O 1
ATOM 760 N N . TYR A 1 95 ? 11.013 -5.183 -24.740 1.00 65.94 95 TYR A N 1
ATOM 761 C CA . TYR A 1 95 ? 9.937 -6.046 -25.206 1.00 65.94 95 TYR A CA 1
ATOM 762 C C . TYR A 1 95 ? 8.846 -6.141 -24.151 1.00 65.94 95 TYR A C 1
ATOM 764 O O . TYR A 1 95 ? 9.095 -6.039 -22.947 1.00 65.94 95 TYR A O 1
ATOM 772 N N . THR A 1 96 ? 7.625 -6.357 -24.621 1.00 50.59 96 THR A N 1
ATOM 773 C CA . THR A 1 96 ? 6.474 -6.554 -23.754 1.00 50.59 96 THR A CA 1
ATOM 774 C C . THR A 1 96 ? 6.411 -8.016 -23.341 1.00 50.59 96 THR A C 1
ATOM 776 O O . THR A 1 96 ? 6.281 -8.906 -24.180 1.00 50.59 96 THR A O 1
ATOM 779 N N . ARG A 1 97 ? 6.521 -8.285 -22.042 1.00 56.00 97 ARG A N 1
ATOM 780 C CA . ARG A 1 97 ? 6.441 -9.632 -21.483 1.00 56.00 97 ARG A CA 1
ATOM 781 C C . ARG A 1 97 ? 5.107 -9.800 -20.770 1.00 56.00 97 ARG A C 1
ATOM 783 O O . ARG A 1 97 ? 4.865 -9.140 -19.765 1.00 56.00 97 ARG A O 1
ATOM 790 N N . ARG A 1 98 ? 4.273 -10.722 -21.249 1.00 54.12 98 ARG A N 1
ATOM 791 C CA . ARG A 1 98 ? 3.140 -11.243 -20.475 1.00 54.12 98 ARG A CA 1
ATOM 792 C C . ARG A 1 98 ? 3.677 -12.343 -19.571 1.00 54.12 98 ARG A C 1
ATOM 794 O O . ARG A 1 98 ? 4.277 -13.303 -20.058 1.00 54.12 98 ARG A O 1
ATOM 801 N N . ARG A 1 99 ? 3.582 -12.161 -18.257 1.00 55.28 99 ARG A N 1
ATOM 802 C CA . ARG A 1 99 ? 3.970 -13.204 -17.305 1.00 55.28 99 ARG A CA 1
ATOM 803 C C . ARG A 1 99 ? 3.007 -13.182 -16.130 1.00 55.28 99 ARG A C 1
ATOM 805 O O . ARG A 1 99 ? 3.049 -12.259 -15.325 1.00 55.28 99 ARG A O 1
ATOM 812 N N . THR A 1 100 ? 2.222 -14.236 -15.997 1.00 54.12 100 THR A N 1
ATOM 813 C CA . THR A 1 100 ? 1.575 -14.633 -14.748 1.00 54.12 100 THR A CA 1
ATOM 814 C C . THR A 1 100 ? 2.708 -14.985 -13.785 1.00 54.12 100 THR A C 1
ATOM 816 O O . THR A 1 100 ? 3.388 -15.998 -13.951 1.00 54.12 100 THR A O 1
ATOM 819 N N . ARG A 1 101 ? 3.065 -14.080 -12.870 1.00 58.66 101 ARG A N 1
ATOM 820 C CA . ARG A 1 101 ? 4.175 -14.297 -11.930 1.00 58.66 101 ARG A CA 1
ATOM 821 C C . ARG A 1 101 ? 3.642 -14.257 -10.504 1.00 58.66 101 ARG A C 1
ATOM 823 O O . ARG A 1 101 ? 3.018 -13.283 -10.116 1.00 58.66 101 ARG A O 1
ATOM 830 N N . GLU A 1 102 ? 3.964 -15.266 -9.703 1.00 60.69 102 GLU A N 1
ATOM 831 C CA . GLU A 1 102 ? 3.618 -15.300 -8.270 1.00 60.69 102 GLU A CA 1
ATOM 832 C C . GLU A 1 102 ? 4.225 -14.108 -7.486 1.00 60.69 102 GLU A C 1
ATOM 834 O O . GLU A 1 102 ? 3.673 -13.659 -6.485 1.00 60.69 102 GLU A O 1
ATOM 839 N N . ASP A 1 103 ? 5.312 -13.519 -8.003 1.00 75.25 103 ASP A N 1
ATOM 840 C CA . ASP A 1 103 ? 6.072 -12.419 -7.387 1.00 75.25 103 ASP A CA 1
ATOM 841 C C . ASP A 1 103 ? 5.755 -11.015 -7.941 1.00 75.25 103 ASP A C 1
ATOM 843 O O . ASP A 1 103 ? 6.576 -10.104 -7.804 1.00 75.25 103 ASP A O 1
ATOM 847 N N . VAL A 1 104 ? 4.637 -10.801 -8.644 1.00 80.06 104 VAL A N 1
ATOM 848 C CA . VAL A 1 104 ? 4.322 -9.463 -9.202 1.00 80.06 104 VAL A CA 1
ATOM 849 C C . VAL A 1 104 ? 4.348 -8.378 -8.118 1.00 80.06 104 VAL A C 1
ATOM 851 O O . VAL A 1 104 ? 4.935 -7.311 -8.307 1.00 80.06 104 VAL A O 1
ATOM 854 N N . TRP A 1 105 ? 3.803 -8.681 -6.942 1.00 86.12 105 TRP A N 1
ATOM 855 C CA . TRP A 1 105 ? 3.806 -7.779 -5.795 1.00 86.12 105 TRP A CA 1
ATOM 856 C C . TRP A 1 105 ? 5.231 -7.390 -5.343 1.00 86.12 105 TRP A C 1
ATOM 858 O O . TRP A 1 105 ? 5.459 -6.239 -4.977 1.00 86.12 105 TRP A O 1
ATOM 868 N N . LEU A 1 106 ? 6.221 -8.294 -5.437 1.00 87.62 106 LEU A N 1
ATOM 869 C CA . LEU A 1 106 ? 7.626 -7.998 -5.106 1.00 87.62 106 LEU A CA 1
ATOM 870 C C . LEU A 1 106 ? 8.247 -7.004 -6.084 1.00 87.62 106 LEU A C 1
ATOM 872 O O . LEU A 1 106 ? 9.059 -6.170 -5.682 1.00 87.62 106 LEU A O 1
ATOM 876 N N . TYR A 1 107 ? 7.897 -7.102 -7.368 1.00 86.38 107 TYR A N 1
ATOM 877 C CA . TYR A 1 107 ? 8.337 -6.125 -8.359 1.00 86.38 107 TYR A CA 1
ATOM 878 C C . TYR A 1 107 ? 7.801 -4.734 -8.007 1.00 86.38 107 TYR A C 1
ATOM 880 O O . TYR A 1 107 ? 8.585 -3.795 -7.890 1.00 86.38 107 TYR A O 1
ATOM 888 N N . HIS A 1 108 ? 6.502 -4.615 -7.728 1.00 89.06 108 HIS A N 1
ATOM 889 C CA . HIS A 1 108 ? 5.913 -3.325 -7.375 1.00 89.06 108 HIS A CA 1
ATOM 890 C C . HIS A 1 108 ? 6.426 -2.753 -6.058 1.00 89.06 108 HIS A C 1
ATOM 892 O O . HIS A 1 108 ? 6.613 -1.544 -5.973 1.00 89.06 108 HIS A O 1
ATOM 898 N N . LEU A 1 109 ? 6.733 -3.586 -5.061 1.00 92.94 109 LEU A N 1
ATOM 899 C CA . LEU A 1 109 ? 7.389 -3.107 -3.843 1.00 92.94 109 LEU A CA 1
ATOM 900 C C . LEU A 1 109 ? 8.769 -2.498 -4.129 1.00 92.94 109 LEU A C 1
ATOM 902 O O . LEU A 1 109 ? 9.101 -1.463 -3.554 1.00 92.94 109 LEU A O 1
ATOM 906 N N . LYS A 1 110 ? 9.560 -3.089 -5.036 1.00 91.31 110 LYS A N 1
ATOM 907 C CA . LYS A 1 110 ? 10.870 -2.540 -5.437 1.00 91.31 110 LYS A CA 1
ATOM 908 C C . LYS A 1 110 ? 10.737 -1.220 -6.193 1.00 91.31 110 LYS A C 1
ATOM 910 O O . LYS A 1 110 ? 11.470 -0.274 -5.906 1.00 91.31 110 LYS A O 1
ATOM 915 N N . GLU A 1 111 ? 9.791 -1.151 -7.125 1.00 91.06 111 GLU A N 1
ATOM 916 C CA . GLU A 1 111 ? 9.493 0.079 -7.863 1.00 91.06 111 GLU A CA 1
ATOM 917 C C . GLU A 1 111 ? 9.000 1.182 -6.917 1.00 91.06 111 GLU A C 1
ATOM 919 O O . GLU A 1 111 ? 9.491 2.306 -6.966 1.00 91.06 111 GLU A O 1
ATOM 924 N N . MET A 1 112 ? 8.096 0.853 -5.989 1.00 93.88 112 MET A N 1
ATOM 925 C CA . MET A 1 112 ? 7.622 1.783 -4.963 1.00 93.88 112 MET A CA 1
ATOM 926 C C . MET A 1 112 ? 8.734 2.260 -4.037 1.00 93.88 112 MET A C 1
ATOM 928 O O . MET A 1 112 ? 8.742 3.431 -3.679 1.00 93.88 112 MET A O 1
ATOM 932 N N . ALA A 1 113 ? 9.661 1.385 -3.641 1.00 93.38 113 ALA A N 1
ATOM 933 C CA . ALA A 1 113 ? 10.786 1.758 -2.782 1.00 93.38 113 ALA A CA 1
ATOM 934 C C . ALA A 1 113 ? 11.733 2.761 -3.463 1.00 93.38 113 ALA A C 1
ATOM 936 O O . ALA A 1 113 ? 12.418 3.516 -2.779 1.00 93.38 113 ALA A O 1
ATOM 937 N N . SER A 1 114 ? 11.753 2.772 -4.798 1.00 92.06 114 SER A N 1
ATOM 938 C CA . SER A 1 114 ? 12.542 3.706 -5.610 1.00 92.06 114 SER A CA 1
ATOM 939 C C . SER A 1 114 ? 11.747 4.951 -6.027 1.00 92.06 114 SER A C 1
ATOM 941 O O . SER A 1 114 ? 12.314 5.885 -6.590 1.00 92.06 114 SER A O 1
ATOM 943 N N . ALA A 1 115 ? 10.434 4.978 -5.778 1.00 90.81 115 ALA A N 1
ATOM 944 C CA . ALA A 1 115 ? 9.571 6.101 -6.109 1.00 90.81 115 ALA A CA 1
ATOM 945 C C . ALA A 1 115 ? 9.620 7.171 -5.010 1.00 90.81 115 ALA A C 1
ATOM 947 O O . ALA A 1 115 ? 9.469 6.872 -3.827 1.00 90.81 115 ALA A O 1
ATOM 948 N N . GLU A 1 116 ? 9.728 8.437 -5.414 1.00 88.12 116 GLU A N 1
ATOM 949 C CA . GLU A 1 116 ? 9.688 9.583 -4.494 1.00 88.12 116 GLU A CA 1
ATOM 950 C C . GLU A 1 116 ? 8.366 9.647 -3.704 1.00 88.12 116 GLU A C 1
ATOM 952 O O . GLU A 1 116 ? 8.346 9.953 -2.512 1.00 88.12 116 GLU A O 1
ATOM 957 N N . GLU A 1 117 ? 7.254 9.278 -4.351 1.00 90.00 117 GLU A N 1
ATOM 958 C CA . GLU A 1 117 ? 5.923 9.256 -3.745 1.00 90.00 117 GLU A CA 1
ATOM 959 C C . GLU A 1 117 ? 5.195 7.922 -4.020 1.00 90.00 117 GLU A C 1
ATOM 961 O O . GLU A 1 117 ? 4.537 7.759 -5.055 1.00 90.00 117 GLU A O 1
ATOM 966 N N . PRO A 1 118 ? 5.251 6.947 -3.091 1.00 92.19 118 PRO A N 1
ATOM 967 C CA . PRO A 1 118 ? 4.687 5.610 -3.320 1.00 92.19 118 PRO A CA 1
ATOM 968 C C . PRO A 1 118 ? 3.164 5.580 -3.468 1.00 92.19 118 PRO A C 1
ATOM 970 O O . PRO A 1 118 ? 2.620 4.750 -4.192 1.00 92.19 118 PRO A O 1
ATOM 973 N N . LEU A 1 119 ? 2.453 6.516 -2.836 1.00 92.00 119 LEU A N 1
ATOM 974 C CA . LEU A 1 119 ? 1.006 6.645 -3.013 1.00 92.00 119 LEU A CA 1
ATOM 975 C C . LEU A 1 119 ? 0.635 7.075 -4.437 1.00 92.00 119 LEU A C 1
ATOM 977 O O . LEU A 1 119 ? -0.338 6.573 -4.999 1.00 92.00 119 LEU A O 1
ATOM 981 N N . ARG A 1 120 ? 1.442 7.947 -5.054 1.00 89.81 120 ARG A N 1
ATOM 982 C CA . ARG A 1 120 ? 1.274 8.343 -6.457 1.00 89.81 120 ARG A CA 1
ATOM 983 C C . ARG A 1 120 ? 1.527 7.173 -7.402 1.00 89.81 120 ARG A C 1
ATOM 985 O O . ARG A 1 120 ? 0.856 7.063 -8.425 1.00 89.81 120 ARG A O 1
ATOM 992 N N . TYR A 1 121 ? 2.468 6.295 -7.054 1.00 90.75 121 TYR A N 1
ATOM 993 C CA . TYR A 1 121 ? 2.700 5.048 -7.779 1.00 90.75 121 TYR A CA 1
ATOM 994 C C . TYR A 1 121 ? 1.483 4.115 -7.688 1.00 90.75 121 TYR A C 1
ATOM 996 O O . TYR A 1 121 ? 0.963 3.692 -8.717 1.00 90.75 121 TYR A O 1
ATOM 1004 N N . LEU A 1 122 ? 0.979 3.861 -6.475 1.00 90.44 122 LEU A N 1
ATOM 1005 C CA . LEU A 1 122 ? -0.160 2.966 -6.227 1.00 90.44 122 LEU A CA 1
ATOM 1006 C C . LEU A 1 122 ? -1.464 3.425 -6.878 1.00 90.44 122 LEU A C 1
ATOM 1008 O O . LEU A 1 122 ? -2.238 2.596 -7.351 1.00 90.44 122 LEU A O 1
ATOM 1012 N N . ARG A 1 123 ? -1.695 4.740 -6.948 1.00 87.94 123 ARG A N 1
ATOM 1013 C CA . ARG A 1 123 ? -2.888 5.309 -7.586 1.00 87.94 123 ARG A CA 1
ATOM 1014 C C . ARG A 1 123 ? -3.101 4.802 -9.019 1.00 87.94 123 ARG A C 1
ATOM 1016 O O . ARG A 1 123 ? -4.244 4.666 -9.426 1.00 87.94 123 ARG A O 1
ATOM 1023 N N . ARG A 1 124 ? -2.030 4.492 -9.759 1.00 85.81 124 ARG A N 1
ATOM 1024 C CA . ARG A 1 124 ? -2.090 4.016 -11.157 1.00 85.81 124 ARG A CA 1
ATOM 1025 C C . ARG A 1 124 ? -2.788 2.661 -11.324 1.00 85.81 124 ARG A C 1
ATOM 1027 O O . ARG A 1 124 ? -3.087 2.280 -12.446 1.00 85.81 124 ARG A O 1
ATOM 1034 N N . PHE A 1 125 ? -2.989 1.929 -10.230 1.00 84.31 125 PHE A N 1
ATOM 1035 C CA . PHE A 1 125 ? -3.563 0.581 -10.227 1.00 84.31 125 PHE A CA 1
ATOM 1036 C C . PHE A 1 125 ? -4.976 0.532 -9.637 1.00 84.31 125 PHE A C 1
ATOM 1038 O O . PHE A 1 125 ? -5.558 -0.548 -9.539 1.00 84.31 125 PHE A O 1
ATOM 1045 N N . LEU A 1 126 ? -5.520 1.679 -9.224 1.00 82.19 126 LEU A N 1
ATOM 1046 C CA . LEU A 1 126 ? -6.918 1.788 -8.840 1.00 82.19 126 LEU A CA 1
ATOM 1047 C C . LEU A 1 126 ? -7.746 1.957 -10.110 1.00 82.19 126 LEU A C 1
ATOM 1049 O O . LEU A 1 126 ? -7.576 2.945 -10.816 1.00 82.19 126 LEU A O 1
ATOM 1053 N N . ARG A 1 127 ? -8.662 1.024 -10.373 1.00 65.38 127 ARG A N 1
ATOM 1054 C CA . ARG A 1 127 ? -9.730 1.247 -11.353 1.00 65.38 127 ARG A CA 1
ATOM 1055 C C . ARG A 1 127 ? -10.793 2.103 -10.671 1.00 65.38 127 ARG A C 1
ATOM 1057 O O . ARG A 1 127 ? -11.637 1.577 -9.946 1.00 65.38 127 ARG A O 1
ATOM 1064 N N . VAL A 1 128 ? -10.695 3.422 -10.800 1.00 59.00 128 VAL A N 1
ATOM 1065 C CA . VAL A 1 128 ? -11.753 4.322 -10.323 1.00 59.00 128 VAL A CA 1
ATOM 1066 C C . VAL A 1 128 ? -12.865 4.277 -11.367 1.00 59.00 128 VAL A C 1
ATOM 1068 O O . VAL A 1 128 ? -12.577 4.260 -12.556 1.00 59.00 128 VAL A O 1
ATOM 1071 N N . ALA A 1 129 ? -14.132 4.226 -10.952 1.00 44.28 129 ALA A N 1
ATOM 1072 C CA . ALA A 1 129 ? -15.271 4.123 -11.874 1.00 44.28 129 ALA A CA 1
ATOM 1073 C C . ALA A 1 129 ? -15.315 5.231 -12.957 1.00 44.28 129 ALA A C 1
ATOM 1075 O O . ALA A 1 129 ? -15.988 5.056 -13.966 1.00 44.28 129 ALA A O 1
ATOM 1076 N N . GLU A 1 130 ? -14.578 6.332 -12.777 1.00 43.88 130 GLU A N 1
ATOM 1077 C CA . GLU A 1 130 ? -14.380 7.386 -13.784 1.00 43.88 130 GLU A CA 1
ATOM 1078 C C . GLU A 1 130 ? -13.592 6.910 -15.023 1.00 43.88 130 GLU A C 1
ATOM 1080 O O . GLU A 1 130 ? -13.854 7.396 -16.117 1.00 43.88 130 GLU A O 1
ATOM 1085 N N . ASP A 1 131 ? -12.708 5.912 -14.898 1.00 43.19 131 ASP A N 1
ATOM 1086 C CA . ASP A 1 131 ? -11.902 5.382 -16.013 1.00 43.19 131 ASP A CA 1
ATOM 1087 C C . ASP A 1 131 ? -12.666 4.357 -16.879 1.00 43.19 131 ASP A C 1
ATOM 1089 O O . ASP A 1 131 ? -12.138 3.864 -17.874 1.00 43.19 131 ASP A O 1
ATOM 1093 N N . LEU A 1 132 ? -13.907 4.002 -16.515 1.00 41.56 132 LEU A N 1
ATOM 1094 C CA . LEU A 1 132 ? -14.724 3.026 -17.254 1.00 41.56 132 LEU A CA 1
ATOM 1095 C C . LEU A 1 132 ? -15.502 3.642 -18.435 1.00 41.56 132 LEU A C 1
ATOM 1097 O O . LEU A 1 132 ? -16.239 2.926 -19.109 1.00 41.56 132 LEU A O 1
ATOM 1101 N N . ILE A 1 133 ? -15.380 4.956 -18.659 1.00 42.62 133 ILE A N 1
ATOM 1102 C CA . ILE A 1 133 ? -16.142 5.700 -19.679 1.00 42.62 133 ILE A CA 1
ATOM 1103 C C . ILE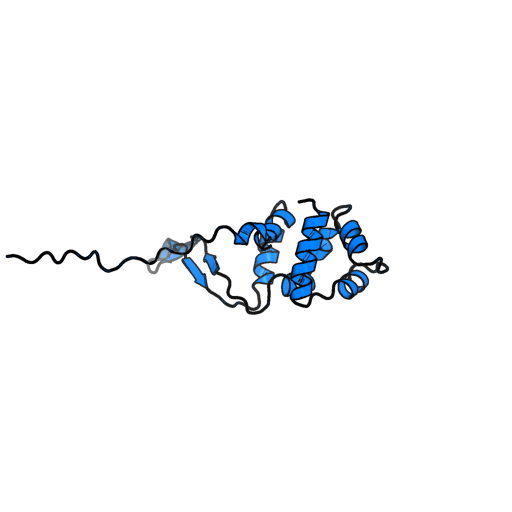 A 1 133 ? -15.365 5.830 -21.009 1.00 42.62 133 ILE A C 1
ATOM 1105 O O . ILE A 1 133 ? -15.982 6.061 -22.042 1.00 42.62 133 ILE A O 1
ATOM 1109 N N . ASP A 1 134 ? -14.050 5.577 -21.023 1.00 40.78 134 ASP A N 1
ATOM 1110 C CA . ASP A 1 134 ? -13.171 5.802 -22.187 1.00 40.78 134 ASP A CA 1
ATOM 1111 C C . ASP A 1 134 ? -12.580 4.509 -22.793 1.00 40.78 134 ASP A C 1
ATOM 1113 O O . ASP A 1 134 ? -11.432 4.480 -23.239 1.00 40.78 134 ASP A O 1
ATOM 1117 N N . GLU A 1 135 ? -13.354 3.424 -22.880 1.00 39.03 135 GLU A N 1
ATOM 1118 C CA . GLU A 1 135 ? -13.123 2.482 -23.985 1.00 39.03 135 GLU A CA 1
ATOM 1119 C C . GLU A 1 135 ? -13.991 2.928 -25.167 1.00 39.03 135 GLU A C 1
ATOM 1121 O O . GLU A 1 135 ? -15.190 2.631 -25.181 1.00 39.03 135 GLU A O 1
ATOM 1126 N N . PRO A 1 136 ? -13.445 3.639 -26.180 1.00 39.81 136 PRO A N 1
ATOM 1127 C CA . PRO A 1 136 ? -14.142 3.729 -27.448 1.00 39.81 136 PRO A CA 1
ATOM 1128 C C . PRO A 1 136 ? -14.280 2.296 -27.951 1.00 39.81 136 PRO A C 1
ATOM 1130 O O . PRO A 1 136 ? -13.280 1.635 -28.245 1.00 39.81 136 PRO A O 1
ATOM 1133 N N . ALA A 1 137 ? -15.523 1.810 -27.990 1.00 44.84 137 ALA A N 1
ATOM 1134 C CA . ALA A 1 137 ? -15.874 0.554 -28.624 1.00 44.84 137 ALA A CA 1
ATOM 1135 C C . ALA A 1 137 ? -15.120 0.492 -29.952 1.00 44.84 137 ALA A C 1
ATOM 1137 O O . ALA A 1 137 ? -15.303 1.369 -30.798 1.00 44.84 137 ALA A O 1
ATOM 1138 N N . ALA A 1 138 ? -14.214 -0.481 -30.084 1.00 49.09 138 ALA A N 1
ATOM 1139 C CA . ALA A 1 138 ? -13.481 -0.700 -31.316 1.00 49.09 138 ALA A CA 1
ATOM 1140 C C . ALA A 1 138 ? -14.515 -0.740 -32.440 1.00 49.09 138 ALA A C 1
ATOM 1142 O O . ALA A 1 138 ? -15.361 -1.637 -32.474 1.00 49.09 138 ALA A O 1
ATOM 1143 N N . THR A 1 139 ? -14.510 0.278 -33.301 1.00 49.84 139 THR A N 1
ATOM 1144 C CA . THR A 1 139 ? -15.407 0.304 -34.448 1.00 49.84 139 THR A CA 1
ATOM 1145 C C . THR A 1 139 ? -15.101 -0.951 -35.252 1.00 49.84 139 THR A C 1
ATOM 1147 O O . THR A 1 139 ? -13.920 -1.180 -35.545 1.00 49.84 139 THR A O 1
ATOM 1150 N N . PRO A 1 140 ? -16.104 -1.785 -35.574 1.00 48.50 140 PRO A N 1
ATOM 1151 C CA . PRO A 1 140 ? -15.886 -2.930 -36.436 1.00 48.50 140 PRO A CA 1
ATOM 1152 C C . PRO A 1 140 ? -15.225 -2.418 -37.711 1.00 48.50 140 PRO A C 1
ATOM 1154 O O . PRO A 1 140 ? -15.722 -1.480 -38.331 1.00 48.50 140 PRO A O 1
ATOM 1157 N N . ILE A 1 141 ? -14.063 -2.974 -38.047 1.00 57.88 141 ILE A N 1
ATOM 1158 C CA . ILE A 1 141 ? -13.445 -2.733 -39.345 1.00 57.88 141 ILE A CA 1
ATOM 1159 C C . ILE A 1 141 ? -14.426 -3.320 -40.355 1.00 57.88 141 ILE A C 1
ATOM 1161 O O . ILE A 1 141 ? -14.633 -4.532 -40.369 1.00 57.88 141 ILE A O 1
ATOM 1165 N N . ASP A 1 142 ? -15.072 -2.452 -41.126 1.00 53.44 142 ASP A N 1
ATOM 1166 C CA . ASP A 1 142 ? -15.921 -2.852 -42.237 1.00 53.44 142 ASP A CA 1
ATOM 1167 C C . ASP A 1 142 ? -15.006 -3.399 -43.340 1.00 53.44 142 ASP A C 1
ATOM 1169 O O . ASP A 1 142 ? -14.262 -2.659 -43.988 1.00 53.44 142 ASP A O 1
ATOM 1173 N N . VAL A 1 143 ? -14.951 -4.727 -43.452 1.00 54.38 143 VAL A N 1
ATOM 1174 C CA . VAL A 1 143 ? -14.015 -5.447 -44.330 1.00 54.38 143 VAL A CA 1
ATOM 1175 C C . VAL A 1 143 ? -14.496 -5.468 -45.790 1.00 54.38 143 VAL A C 1
ATOM 1177 O O . VAL A 1 143 ? -13.801 -6.011 -46.645 1.00 54.38 143 VAL A O 1
ATOM 1180 N N . ASP A 1 144 ? -15.637 -4.843 -46.097 1.00 52.66 144 ASP A N 1
ATOM 1181 C CA . ASP A 1 144 ? -16.273 -4.886 -47.422 1.00 52.66 144 ASP A CA 1
ATOM 1182 C C . ASP A 1 144 ? -15.804 -3.793 -48.402 1.00 52.66 144 ASP A C 1
ATOM 1184 O O . ASP A 1 144 ? -16.285 -3.726 -49.528 1.00 52.66 144 ASP A O 1
ATOM 1188 N N . SER A 1 145 ? -14.823 -2.955 -48.043 1.00 50.56 145 SER A N 1
ATOM 1189 C CA . SER A 1 145 ? -14.266 -1.935 -48.961 1.00 50.56 145 SER A CA 1
ATOM 1190 C C . SER A 1 145 ? -13.006 -2.378 -49.722 1.00 50.56 145 SER A C 1
ATOM 1192 O O . SER A 1 145 ? -12.243 -1.535 -50.194 1.00 50.56 145 SER A O 1
ATOM 1194 N N . ILE A 1 146 ? -12.751 -3.684 -49.854 1.00 51.53 146 ILE A N 1
ATOM 1195 C CA . ILE A 1 146 ? -11.713 -4.169 -50.774 1.00 51.53 146 ILE A CA 1
ATOM 1196 C C . ILE A 1 146 ? -12.246 -3.998 -52.201 1.00 51.53 146 ILE A C 1
ATOM 1198 O O . ILE A 1 146 ? -12.935 -4.870 -52.726 1.00 51.53 146 ILE A O 1
ATOM 1202 N N . GLU A 1 147 ? -11.927 -2.868 -52.833 1.00 51.31 147 GLU A N 1
ATOM 1203 C CA . GLU A 1 147 ? -12.016 -2.747 -54.287 1.00 51.31 147 GLU A CA 1
ATOM 1204 C C . GLU A 1 147 ? -11.079 -3.790 -54.907 1.00 51.31 147 GLU A C 1
ATOM 1206 O O . GLU A 1 147 ? -9.850 -3.697 -54.834 1.00 51.31 147 GLU A O 1
ATOM 1211 N N . VAL A 1 148 ? -11.689 -4.826 -55.483 1.00 51.38 148 VAL A N 1
ATOM 1212 C CA . VAL A 1 148 ? -11.042 -5.733 -56.425 1.00 51.38 148 VAL A CA 1
ATOM 1213 C C . VAL A 1 148 ? -10.649 -4.885 -57.629 1.00 51.38 148 VAL A C 1
ATOM 1215 O O . VAL A 1 148 ? -11.496 -4.512 -58.437 1.00 51.38 148 VAL A O 1
ATOM 1218 N N . ILE A 1 149 ? -9.366 -4.543 -57.721 1.00 50.84 149 ILE A N 1
ATOM 1219 C CA . ILE A 1 149 ? -8.783 -4.078 -58.976 1.00 50.84 149 ILE A CA 1
ATOM 1220 C C . ILE A 1 149 ? -8.641 -5.327 -59.850 1.00 50.84 149 ILE A C 1
ATOM 1222 O O . ILE A 1 149 ? -7.651 -6.050 -59.746 1.00 50.84 149 ILE A O 1
ATOM 1226 N N . ASP A 1 150 ? -9.679 -5.599 -60.635 1.00 48.25 150 ASP A N 1
ATOM 1227 C CA . ASP A 1 150 ? -9.588 -6.421 -61.841 1.00 48.25 150 ASP A CA 1
ATOM 1228 C C . ASP A 1 150 ? -9.248 -5.518 -63.041 1.00 48.25 150 ASP A C 1
ATOM 1230 O O . ASP A 1 150 ? -9.551 -4.322 -63.021 1.00 48.25 150 ASP A O 1
ATOM 1234 N N . ASP A 1 151 ? -8.659 -6.139 -64.069 1.00 47.78 151 ASP A N 1
ATOM 1235 C CA . ASP A 1 151 ? -8.208 -5.620 -65.379 1.00 47.78 151 ASP A CA 1
ATOM 1236 C C . ASP A 1 151 ? -6.781 -5.014 -65.393 1.00 47.78 151 ASP A C 1
ATOM 1238 O O . ASP A 1 151 ? -6.488 -4.058 -64.680 1.00 47.78 151 ASP A O 1
ATOM 1242 N N . LEU A 1 152 ? -5.799 -5.477 -66.187 1.00 51.09 152 LEU A N 1
ATOM 1243 C CA . LEU A 1 152 ? -5.733 -6.331 -67.391 1.00 51.09 152 LEU A CA 1
ATOM 1244 C C . LEU A 1 152 ? -4.315 -6.924 -67.542 1.00 51.09 152 LEU A C 1
ATOM 1246 O O . LEU A 1 152 ? -3.344 -6.220 -67.172 1.00 51.09 152 LEU A O 1
#

Sequence (152 aa):
MTRLELLQLLIGQARTNGFEFRKWYTGKLGLAWPGAVQAAALLAGERRYYSLVFSHEFAQAFWKPGEDMVFQVPTQSFQRRMRDGSIGTVVRKGYTRRRTREDVWLYHLKEMASAEEPLRYLRRFLRVAEDLIDEPAATPIDVDSIEVIDDL

pLDDT: mean 77.92, std 18.49, range [39.03, 97.31]

Organism: NCBI:txid2040573